Protein AF-R0C2X9-F1 (afdb_monomer_lite)

Radius of gyration: 17.13 Å; chains: 1; bounding box: 40×41×36 Å

Organism: NCBI:txid997894

Foldseek 3Di:
DDPVVVDDPVNVVVVCVVCVCPQVVLLVCLLVVLQVVCVVVVHDGDDPVLVVVLVVLLVVLLVVLVDDDDDPVSVVVLVVSLVVSCVVSVVRPSSVCSSPVRRVVNSVVSVVVVD

Structure (mmCIF, N/CA/C/O backbone):
data_AF-R0C2X9-F1
#
_entry.id   AF-R0C2X9-F1
#
loop_
_atom_site.group_PDB
_atom_site.id
_atom_site.type_symbol
_atom_site.label_atom_id
_atom_site.label_alt_id
_atom_site.label_comp_id
_atom_site.label_asym_id
_atom_site.label_entity_id
_atom_site.label_seq_id
_atom_site.pdbx_PDB_ins_code
_atom_site.Cartn_x
_atom_site.Cartn_y
_atom_site.Cartn_z
_atom_site.occupancy
_atom_site.B_iso_or_equiv
_atom_site.auth_seq_id
_atom_site.auth_comp_id
_atom_site.auth_asym_id
_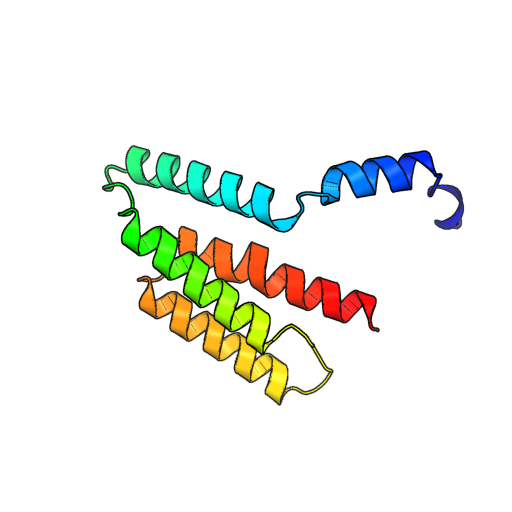atom_site.auth_atom_id
_atom_site.pdbx_PDB_model_num
ATOM 1 N N . MET A 1 1 ? 12.262 30.388 -18.952 1.00 42.41 1 MET A N 1
ATOM 2 C CA . MET A 1 1 ? 13.296 30.378 -17.887 1.00 42.41 1 MET A CA 1
ATOM 3 C C . MET A 1 1 ? 13.625 28.920 -17.563 1.00 42.41 1 MET A C 1
ATOM 5 O O . MET A 1 1 ? 12.719 28.213 -17.152 1.00 42.41 1 MET A O 1
ATOM 9 N N . LYS A 1 2 ? 14.848 28.429 -17.832 1.00 38.91 2 LYS A N 1
ATOM 10 C CA . LYS A 1 2 ? 15.210 27.006 -17.634 1.00 38.91 2 LYS A CA 1
ATOM 11 C C . LYS A 1 2 ? 15.164 26.637 -16.137 1.00 38.91 2 LYS A C 1
ATOM 13 O O . LYS A 1 2 ? 15.786 27.329 -15.330 1.00 38.91 2 LYS A O 1
ATOM 18 N N . ASN A 1 3 ? 14.457 25.555 -15.788 1.00 40.22 3 ASN A N 1
ATOM 19 C CA . ASN A 1 3 ? 14.224 25.076 -14.411 1.00 40.22 3 ASN A CA 1
ATOM 20 C C . ASN A 1 3 ? 15.508 24.874 -13.576 1.00 40.22 3 ASN A C 1
ATOM 22 O O . ASN A 1 3 ? 15.460 24.969 -12.353 1.00 40.22 3 ASN A O 1
ATOM 26 N N . CYS A 1 4 ? 16.669 24.706 -14.217 1.00 39.81 4 CYS A N 1
ATOM 27 C CA . CYS A 1 4 ? 17.971 24.539 -13.561 1.00 39.81 4 CYS A CA 1
ATOM 28 C C . CYS A 1 4 ? 18.437 25.743 -12.719 1.00 39.81 4 CYS A C 1
ATOM 30 O O . CYS A 1 4 ? 19.376 25.601 -11.948 1.00 39.81 4 CYS A O 1
ATOM 32 N N . LYS A 1 5 ? 17.809 26.924 -12.835 1.00 45.62 5 LYS A N 1
ATOM 33 C CA . LYS A 1 5 ? 18.151 28.100 -12.007 1.00 45.62 5 LYS A CA 1
ATOM 34 C C . LYS A 1 5 ? 17.414 28.164 -10.657 1.00 45.62 5 LYS A C 1
ATOM 36 O O . LYS A 1 5 ? 17.667 29.087 -9.892 1.00 45.62 5 LYS A O 1
ATOM 41 N N . LYS A 1 6 ? 16.504 27.224 -10.360 1.00 49.38 6 LYS A N 1
ATOM 42 C CA . LYS A 1 6 ? 15.738 27.184 -9.093 1.00 49.38 6 LYS A CA 1
ATOM 43 C C . LYS A 1 6 ? 16.258 26.175 -8.065 1.00 49.38 6 LYS A C 1
ATOM 45 O O . LYS A 1 6 ? 15.819 26.212 -6.922 1.00 49.38 6 LYS A O 1
ATOM 50 N N . VAL A 1 7 ? 17.187 25.299 -8.443 1.00 43.31 7 VAL A N 1
ATOM 51 C CA . VAL A 1 7 ? 17.716 24.268 -7.542 1.00 43.31 7 VAL A CA 1
ATOM 52 C C . VAL A 1 7 ? 18.985 24.798 -6.883 1.00 43.31 7 VAL A C 1
ATOM 54 O O . VAL A 1 7 ? 20.080 24.711 -7.430 1.00 43.31 7 VAL A O 1
ATOM 57 N N . THR A 1 8 ? 18.821 25.421 -5.720 1.00 63.16 8 THR A N 1
ATOM 58 C CA . THR A 1 8 ? 19.940 25.829 -4.865 1.00 63.16 8 THR A CA 1
ATOM 59 C C . THR A 1 8 ? 20.282 24.705 -3.889 1.00 63.16 8 THR A C 1
ATOM 61 O O . THR A 1 8 ? 19.439 23.862 -3.586 1.00 63.16 8 THR A O 1
ATOM 64 N N . LYS A 1 9 ? 21.508 24.702 -3.350 1.00 56.53 9 LYS A N 1
ATOM 65 C CA . LYS A 1 9 ? 21.946 23.718 -2.343 1.00 56.53 9 LYS A CA 1
ATOM 66 C C . LYS A 1 9 ? 20.985 23.643 -1.144 1.00 56.53 9 LYS A C 1
ATOM 68 O O . LYS A 1 9 ? 20.618 22.556 -0.724 1.00 56.53 9 LYS A O 1
ATOM 73 N N . LYS A 1 10 ? 20.465 24.795 -0.709 1.00 64.69 10 LYS A N 1
ATOM 74 C CA . LYS A 1 10 ? 19.430 24.904 0.328 1.00 64.69 10 LYS A CA 1
ATOM 75 C C . LYS A 1 10 ? 18.116 24.209 -0.057 1.00 64.69 10 LYS A C 1
ATOM 77 O O . LYS A 1 10 ? 17.497 23.574 0.781 1.00 64.69 10 LYS A O 1
ATOM 82 N N . HIS A 1 11 ? 17.707 24.285 -1.323 1.00 52.03 11 HIS A N 1
ATOM 83 C CA . HIS A 1 11 ? 16.507 23.601 -1.816 1.00 52.03 11 HIS A CA 1
ATOM 84 C C . HIS A 1 11 ? 16.680 22.074 -1.817 1.00 52.03 11 HIS A C 1
ATOM 86 O O . HIS A 1 11 ? 15.739 21.346 -1.523 1.00 52.03 11 HIS A O 1
ATOM 92 N N . ILE A 1 12 ? 17.893 21.592 -2.113 1.00 52.12 12 ILE A N 1
ATOM 93 C CA . ILE A 1 12 ? 18.247 20.168 -2.030 1.00 52.12 12 ILE A CA 1
ATOM 94 C C . ILE A 1 12 ? 18.278 19.710 -0.566 1.00 52.12 12 ILE A C 1
ATOM 96 O O . ILE A 1 12 ? 17.735 18.660 -0.255 1.00 52.12 12 ILE A O 1
ATOM 100 N N . GLU A 1 13 ? 18.835 20.503 0.349 1.00 55.03 13 GLU A N 1
ATOM 101 C CA . GLU A 1 13 ? 18.857 20.198 1.789 1.00 55.03 13 GLU A CA 1
ATOM 102 C C . GLU A 1 13 ? 17.448 20.223 2.418 1.00 55.03 13 GLU A C 1
ATOM 104 O O . GLU A 1 13 ? 17.112 19.355 3.219 1.00 55.03 13 GLU A O 1
ATOM 109 N N . GLU A 1 14 ? 16.577 21.152 2.007 1.00 55.38 14 GLU A N 1
ATOM 110 C CA . GLU A 1 14 ? 15.161 21.190 2.408 1.00 55.38 14 GLU A CA 1
ATOM 111 C C . GLU A 1 14 ? 14.366 20.000 1.850 1.00 55.38 14 GLU A C 1
ATOM 113 O O . GLU A 1 14 ? 13.487 19.467 2.530 1.00 55.38 14 GLU A O 1
ATOM 118 N N . MET A 1 15 ? 14.677 19.564 0.627 1.00 48.50 15 MET A N 1
ATOM 119 C CA . MET A 1 15 ? 14.117 18.353 0.025 1.00 48.50 15 MET A CA 1
ATOM 120 C C . MET A 1 15 ? 14.584 17.103 0.769 1.00 48.50 15 MET A C 1
ATOM 122 O O . MET A 1 15 ? 13.755 16.281 1.144 1.00 48.50 15 MET A O 1
ATOM 126 N N . LEU A 1 16 ? 15.882 16.984 1.048 1.00 48.44 16 LEU A N 1
ATOM 127 C CA . LEU A 1 16 ? 16.432 15.885 1.836 1.00 48.44 16 LEU A CA 1
ATOM 128 C C . LEU A 1 16 ? 15.784 15.848 3.219 1.00 48.44 16 LEU A C 1
ATOM 130 O O . LEU A 1 16 ? 15.274 14.811 3.589 1.00 48.44 16 LEU A O 1
ATOM 134 N N . CYS A 1 17 ? 15.632 16.975 3.915 1.00 51.78 17 CYS A N 1
ATOM 135 C CA . CYS A 1 17 ? 14.963 17.032 5.221 1.00 51.78 17 CYS A CA 1
ATOM 136 C C . CYS A 1 17 ? 13.450 16.705 5.158 1.00 51.78 17 CYS A C 1
ATOM 138 O O . CYS A 1 17 ? 12.898 16.082 6.065 1.00 51.78 17 CYS A O 1
ATOM 140 N N . LYS A 1 18 ? 12.755 17.067 4.067 1.00 48.38 18 LYS A N 1
ATOM 141 C CA . LYS A 1 18 ? 11.354 16.657 3.826 1.00 48.38 18 LYS A CA 1
ATOM 142 C C . LYS A 1 18 ? 11.205 15.167 3.509 1.00 48.38 18 LYS A C 1
ATOM 144 O O . LYS A 1 18 ? 10.151 14.598 3.802 1.00 48.38 18 LYS A O 1
ATOM 149 N N . HIS A 1 19 ? 12.217 14.559 2.898 1.00 48.38 19 HIS A N 1
ATOM 150 C CA . HIS A 1 19 ? 12.183 13.189 2.388 1.00 48.38 19 HIS A CA 1
ATOM 151 C C . HIS A 1 19 ? 13.045 12.198 3.192 1.00 48.38 19 HIS A C 1
ATOM 153 O O . HIS A 1 19 ? 12.922 10.997 2.962 1.00 48.38 19 HIS A O 1
ATOM 159 N N . ASP A 1 20 ? 13.789 12.659 4.204 1.00 49.75 20 ASP A N 1
ATOM 160 C CA . ASP A 1 20 ? 14.655 11.858 5.093 1.00 49.75 20 ASP A CA 1
ATOM 161 C C . ASP A 1 20 ? 13.858 10.810 5.891 1.00 49.75 20 ASP A C 1
ATOM 163 O O . ASP A 1 20 ? 14.396 9.843 6.417 1.00 49.75 20 ASP A O 1
ATOM 167 N N . ILE A 1 21 ? 12.530 10.980 5.958 1.00 50.03 21 ILE A N 1
ATOM 168 C CA . ILE A 1 21 ? 11.586 10.062 6.612 1.00 50.03 21 ILE A CA 1
ATOM 169 C C . ILE A 1 21 ? 10.397 9.774 5.672 1.00 50.03 21 ILE A C 1
ATOM 171 O O . ILE A 1 21 ? 9.233 9.724 6.079 1.00 50.03 21 ILE A O 1
ATOM 175 N N . GLY A 1 22 ? 10.676 9.654 4.369 1.00 59.00 22 GLY A N 1
ATOM 176 C CA . GLY A 1 22 ? 9.685 9.730 3.293 1.00 59.00 22 GLY A CA 1
ATOM 177 C C . GLY A 1 22 ? 8.563 8.695 3.362 1.00 59.00 22 GLY A C 1
ATOM 178 O O . GLY A 1 22 ? 7.413 9.046 3.130 1.00 59.00 22 GLY A O 1
ATOM 179 N N . VAL A 1 23 ? 8.837 7.441 3.712 1.00 57.97 23 VAL A N 1
ATOM 180 C CA . VAL A 1 23 ? 7.799 6.395 3.780 1.00 57.97 23 VAL A CA 1
ATOM 181 C C . VAL A 1 23 ? 7.237 6.258 5.191 1.00 57.97 23 VAL A C 1
ATOM 183 O O . VAL A 1 23 ? 6.028 6.357 5.373 1.00 57.97 23 VAL A O 1
ATOM 186 N N . MET A 1 24 ? 8.097 6.120 6.204 1.00 55.38 24 MET A N 1
ATOM 187 C CA . MET A 1 24 ? 7.681 5.796 7.577 1.00 55.38 24 MET A CA 1
ATOM 188 C C . MET A 1 24 ? 6.834 6.891 8.231 1.00 55.38 24 MET A C 1
ATOM 190 O O . MET A 1 24 ? 5.890 6.581 8.954 1.00 55.38 24 MET A O 1
ATOM 194 N N . ARG A 1 25 ? 7.095 8.173 7.933 1.00 63.56 25 ARG A N 1
ATOM 195 C CA . ARG A 1 25 ? 6.264 9.279 8.430 1.00 63.56 25 ARG A CA 1
ATOM 196 C C . ARG A 1 25 ? 4.893 9.300 7.762 1.00 63.56 25 ARG A C 1
ATOM 198 O O . ARG A 1 25 ? 3.896 9.491 8.451 1.00 63.56 25 ARG A O 1
ATOM 205 N N . ARG A 1 26 ? 4.826 9.079 6.440 1.00 67.31 26 ARG A N 1
ATOM 206 C CA . ARG A 1 26 ? 3.548 8.935 5.718 1.00 67.31 26 ARG A CA 1
ATOM 207 C C . ARG A 1 26 ? 2.759 7.763 6.291 1.00 67.31 26 ARG A C 1
ATOM 209 O O . ARG A 1 26 ? 1.599 7.933 6.638 1.00 67.31 26 ARG A O 1
ATOM 216 N N . LEU A 1 27 ? 3.418 6.628 6.489 1.00 66.12 27 LEU A N 1
ATOM 217 C CA . LEU A 1 27 ? 2.851 5.420 7.077 1.00 66.12 27 LEU A CA 1
ATOM 218 C C . LEU A 1 27 ? 2.283 5.651 8.483 1.00 66.12 27 LEU A C 1
ATOM 220 O O . LEU A 1 27 ? 1.132 5.311 8.741 1.00 66.12 27 LEU A O 1
ATOM 224 N N . PHE A 1 28 ? 3.057 6.291 9.362 1.00 65.75 28 PHE A N 1
ATOM 225 C CA . PHE A 1 28 ? 2.629 6.634 10.717 1.00 65.75 28 PHE A CA 1
ATOM 226 C C . PHE A 1 28 ? 1.438 7.600 10.710 1.00 65.75 28 PHE A C 1
ATOM 228 O O . PHE A 1 28 ? 0.431 7.350 11.370 1.00 65.75 28 PHE A O 1
ATOM 235 N N . CYS A 1 29 ? 1.501 8.674 9.916 1.00 69.25 29 CYS A N 1
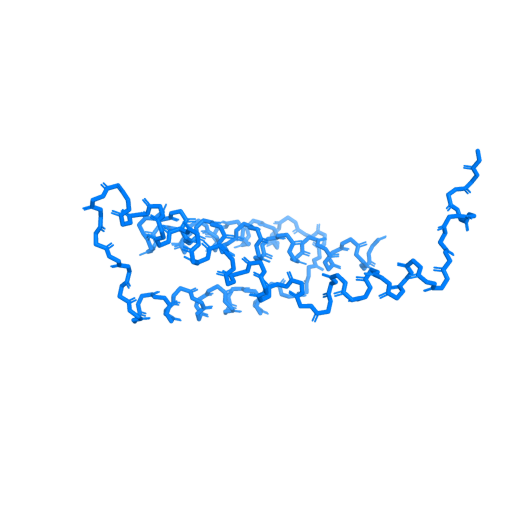ATOM 236 C CA . CYS A 1 29 ? 0.393 9.619 9.783 1.00 69.25 29 CYS A CA 1
ATOM 237 C C . CYS A 1 29 ? -0.873 8.952 9.224 1.00 69.25 29 CYS A C 1
ATOM 239 O O . CYS A 1 29 ? -1.967 9.254 9.694 1.00 69.25 29 CYS A O 1
ATOM 241 N N . LEU A 1 30 ? -0.739 8.044 8.253 1.00 70.81 30 LEU A N 1
ATOM 242 C CA . LEU A 1 30 ? -1.862 7.311 7.668 1.00 70.81 30 LEU A CA 1
ATOM 243 C C . LEU A 1 30 ? -2.493 6.353 8.684 1.00 70.81 30 LEU A C 1
ATOM 245 O O . LEU A 1 30 ? -3.709 6.398 8.857 1.00 70.81 30 LEU A O 1
ATOM 249 N N . ALA A 1 31 ? -1.681 5.562 9.392 1.00 71.00 31 ALA A N 1
ATOM 250 C CA . ALA A 1 31 ? -2.150 4.622 10.408 1.00 71.00 31 ALA A CA 1
ATOM 251 C C . ALA A 1 31 ? -2.905 5.340 11.539 1.00 71.00 31 ALA A C 1
ATOM 253 O O . ALA A 1 31 ? -4.048 4.994 11.836 1.00 71.00 31 ALA A O 1
ATOM 254 N N . VAL A 1 32 ? -2.313 6.402 12.099 1.00 72.19 32 VAL A N 1
ATOM 255 C CA . VAL A 1 32 ? -2.930 7.205 13.168 1.00 72.19 32 VAL A CA 1
ATOM 256 C C . VAL A 1 32 ? -4.213 7.882 12.683 1.00 72.19 32 VAL A C 1
ATOM 258 O O . VAL A 1 32 ? -5.233 7.859 13.368 1.00 72.19 32 VAL A O 1
ATOM 261 N N . TRP A 1 33 ? -4.205 8.473 11.486 1.00 77.12 33 TRP A N 1
ATOM 262 C CA . TRP A 1 33 ? -5.382 9.165 10.961 1.00 77.12 33 TRP A CA 1
ATOM 263 C C . TRP A 1 33 ? -6.551 8.218 10.668 1.00 77.12 33 TRP A C 1
ATOM 265 O O . TRP A 1 33 ? -7.713 8.589 10.847 1.00 77.12 33 TRP A O 1
ATOM 275 N N . GLN A 1 34 ? -6.267 6.991 10.237 1.00 75.06 34 GLN A N 1
ATOM 276 C CA . GLN A 1 34 ? -7.291 5.987 9.963 1.00 75.06 34 GLN A CA 1
ATOM 277 C C . GLN A 1 34 ? -7.861 5.358 11.225 1.00 75.06 34 GLN A C 1
ATOM 279 O O . GLN A 1 34 ? -9.071 5.160 11.267 1.00 75.06 34 GLN A O 1
ATOM 284 N N . GLU A 1 35 ? -7.041 5.123 12.251 1.00 75.25 35 GLU A N 1
ATOM 285 C CA . GLU A 1 35 ? -7.520 4.765 13.595 1.00 75.25 35 GLU A CA 1
ATOM 286 C C . GLU A 1 35 ? -8.491 5.820 14.111 1.00 75.25 35 GLU A C 1
ATOM 288 O O . GLU A 1 35 ? -9.633 5.508 14.442 1.00 75.25 35 GLU A O 1
ATOM 293 N N . ILE A 1 36 ? -8.091 7.097 14.061 1.00 78.25 36 ILE A N 1
ATOM 294 C CA . ILE A 1 36 ? -8.947 8.213 14.479 1.00 78.25 36 ILE A CA 1
ATOM 295 C C . ILE A 1 36 ? -10.271 8.206 13.706 1.00 78.25 36 ILE A C 1
ATOM 297 O O . ILE A 1 36 ? -11.333 8.395 14.298 1.00 78.25 36 ILE A O 1
ATOM 301 N N . LYS A 1 37 ? -10.239 7.991 12.386 1.00 79.56 37 LYS A N 1
ATOM 302 C CA . LYS A 1 37 ? -11.457 7.925 11.566 1.00 79.56 37 LYS A CA 1
ATOM 303 C C . LYS A 1 37 ? -12.338 6.723 11.897 1.00 79.56 37 LYS A C 1
ATOM 305 O O . LYS A 1 37 ? -13.550 6.894 11.989 1.00 79.56 37 LYS A O 1
ATOM 310 N N . ARG A 1 38 ? -11.752 5.536 12.063 1.00 78.00 38 ARG A N 1
ATOM 311 C CA . ARG A 1 38 ? -12.475 4.290 12.350 1.00 78.00 38 ARG A CA 1
ATOM 312 C C . ARG A 1 38 ? -13.168 4.364 13.705 1.00 78.00 38 ARG A C 1
ATOM 314 O O . ARG A 1 38 ? -14.366 4.109 13.779 1.00 78.00 38 ARG A O 1
ATOM 321 N N . VAL A 1 39 ? -12.447 4.823 14.727 1.00 82.31 39 VAL A N 1
ATOM 322 C CA . VAL A 1 39 ? -12.982 5.032 16.079 1.00 82.31 39 VAL A CA 1
ATOM 323 C C . VAL A 1 39 ? -14.098 6.080 16.071 1.00 82.31 39 VAL A C 1
ATOM 325 O O . VAL A 1 39 ? -15.164 5.850 16.636 1.00 82.31 39 VAL A O 1
ATOM 328 N N . ARG A 1 40 ? -13.922 7.208 15.364 1.00 81.06 40 ARG A N 1
ATOM 329 C CA . ARG A 1 40 ? -14.980 8.231 15.214 1.00 81.06 40 ARG A CA 1
ATOM 330 C C . ARG A 1 40 ? -16.239 7.717 14.514 1.00 81.06 40 ARG A C 1
ATOM 332 O O . ARG A 1 40 ? -17.308 8.273 14.736 1.00 81.06 40 ARG A O 1
ATOM 339 N N . ALA A 1 41 ? -16.120 6.690 13.677 1.00 83.94 41 ALA A N 1
ATOM 340 C CA . ALA A 1 41 ? -17.244 6.048 13.002 1.00 83.94 41 ALA A CA 1
ATOM 341 C C . ALA A 1 41 ? -17.907 4.934 13.842 1.00 83.94 41 ALA A C 1
ATOM 343 O O . ALA A 1 41 ? -18.770 4.229 13.328 1.00 83.94 41 ALA A O 1
ATOM 344 N N . GLY A 1 42 ? -17.509 4.754 15.110 1.00 84.06 42 GLY A N 1
ATOM 345 C CA . GLY A 1 42 ? -18.028 3.703 15.992 1.00 84.06 42 GLY A CA 1
ATOM 346 C C . GLY A 1 42 ? -17.429 2.316 15.737 1.00 84.06 42 GLY A C 1
ATOM 347 O O . GLY A 1 42 ? -17.930 1.330 16.267 1.00 84.06 42 GLY A O 1
ATOM 348 N N . GLY A 1 43 ? -16.375 2.225 14.920 1.00 78.38 43 GLY A N 1
ATOM 349 C CA . GLY A 1 43 ? -15.640 0.985 14.699 1.00 78.38 43 GLY A CA 1
ATOM 350 C C . GLY A 1 43 ? -14.620 0.722 15.804 1.00 78.38 43 GLY A C 1
ATOM 351 O O . GLY A 1 43 ? -14.025 1.650 16.350 1.00 78.38 43 GLY A O 1
ATOM 352 N N . GLU A 1 44 ? -14.378 -0.553 16.098 1.00 77.56 44 GLU A N 1
ATOM 353 C CA . GLU A 1 44 ? -13.298 -0.959 17.000 1.00 77.56 44 GLU A CA 1
ATOM 354 C C . GLU A 1 44 ? -11.924 -0.625 16.395 1.00 77.56 44 GLU A C 1
ATOM 356 O O . GLU A 1 44 ? -11.785 -0.648 15.169 1.00 77.56 44 GLU A O 1
ATOM 361 N N . PRO A 1 45 ? -10.899 -0.311 17.203 1.00 72.44 45 PRO A N 1
ATOM 362 C CA . PRO A 1 45 ? -9.533 -0.142 16.711 1.00 72.44 45 PRO A CA 1
ATOM 363 C C . PRO A 1 45 ? -9.004 -1.438 16.080 1.00 72.44 45 PRO A C 1
ATOM 365 O O . PRO A 1 45 ? -9.493 -2.539 16.346 1.00 72.44 45 PRO A O 1
ATOM 368 N N . LEU A 1 46 ? -8.037 -1.328 15.168 1.00 71.50 46 LEU A N 1
ATOM 369 C CA . LEU A 1 46 ? -7.354 -2.516 14.647 1.00 71.50 46 LEU A CA 1
ATOM 370 C C . LEU A 1 46 ? -6.509 -3.140 15.764 1.00 71.50 46 LEU A C 1
ATOM 372 O O . LEU A 1 46 ? -5.851 -2.440 16.531 1.00 71.50 46 LEU A O 1
ATOM 376 N N . LEU A 1 47 ? -6.503 -4.471 15.841 1.00 77.94 47 LEU A N 1
ATOM 377 C CA . LEU A 1 47 ? -5.654 -5.168 16.800 1.00 77.94 47 LEU A CA 1
ATOM 378 C C . LEU A 1 47 ? -4.187 -5.022 16.380 1.00 77.94 47 LEU A C 1
ATOM 380 O O . LEU A 1 47 ? -3.858 -5.073 15.194 1.00 77.94 47 LEU A O 1
ATOM 384 N N . GLU A 1 48 ? -3.290 -4.909 17.356 1.00 72.94 48 GLU A N 1
ATOM 385 C CA . GLU A 1 48 ? -1.845 -4.763 17.126 1.00 72.94 48 GLU A CA 1
ATOM 386 C C . GLU A 1 48 ? -1.283 -5.846 16.187 1.00 72.94 48 GLU A C 1
ATOM 388 O O . GLU A 1 48 ? -0.508 -5.561 15.272 1.00 72.94 48 GLU A O 1
ATOM 393 N N . LYS A 1 49 ? -1.752 -7.089 16.349 1.00 77.81 49 LYS A N 1
ATOM 394 C CA . LYS A 1 49 ? -1.375 -8.223 15.495 1.00 77.81 49 LYS A CA 1
ATOM 395 C C . LYS A 1 49 ? -1.708 -7.999 14.015 1.00 77.81 49 LYS A C 1
ATOM 397 O O . LYS A 1 49 ? -0.946 -8.416 13.147 1.00 77.81 49 LYS A O 1
ATOM 402 N N . ASP A 1 50 ? -2.823 -7.333 13.722 1.00 78.06 50 ASP A N 1
ATOM 403 C CA . ASP A 1 50 ? -3.292 -7.110 12.355 1.00 78.06 50 ASP A CA 1
ATOM 404 C C . ASP A 1 50 ? -2.512 -5.962 11.707 1.00 78.06 50 ASP A C 1
ATOM 406 O O . ASP A 1 50 ? -2.152 -6.053 10.531 1.00 78.06 50 ASP A O 1
ATOM 410 N N . TYR A 1 51 ? -2.130 -4.949 12.498 1.00 77.06 51 TYR A N 1
ATOM 411 C CA . TYR A 1 51 ? -1.138 -3.953 12.094 1.00 77.06 51 TYR A CA 1
ATOM 412 C C . TYR A 1 51 ? 0.179 -4.618 11.706 1.00 77.06 51 TYR A C 1
ATOM 414 O O . TYR A 1 51 ? 0.615 -4.511 10.559 1.00 77.06 51 TYR A O 1
ATOM 422 N N . GLN A 1 52 ? 0.799 -5.351 12.631 1.00 79.62 52 GLN A N 1
ATOM 423 C CA . GLN A 1 52 ? 2.093 -5.990 12.400 1.00 79.62 52 GLN A CA 1
ATOM 424 C C . GLN A 1 52 ? 2.077 -6.889 11.155 1.00 79.62 52 GLN A C 1
ATOM 426 O O . GLN A 1 52 ? 3.011 -6.870 10.345 1.00 79.62 52 GLN A O 1
ATOM 431 N 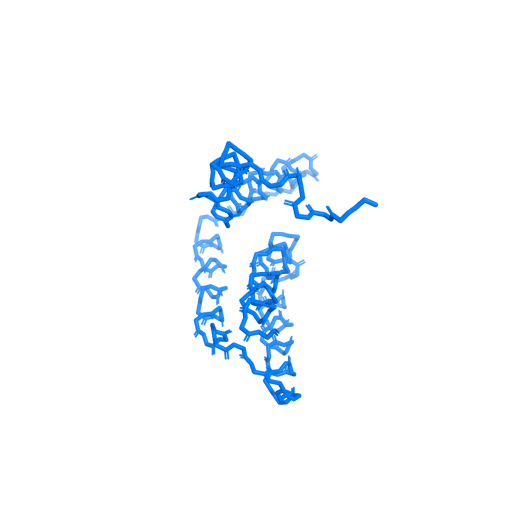N . ARG A 1 53 ? 0.995 -7.651 10.979 1.00 87.44 53 ARG A N 1
ATOM 432 C CA . ARG A 1 53 ? 0.786 -8.523 9.827 1.00 87.44 53 ARG A CA 1
ATOM 433 C C . ARG A 1 53 ? 0.703 -7.720 8.522 1.00 87.44 53 ARG A C 1
ATOM 435 O O . ARG A 1 53 ? 1.436 -8.037 7.585 1.00 87.44 53 ARG A O 1
ATOM 442 N N . ALA A 1 54 ? -0.100 -6.656 8.469 1.00 85.69 54 ALA A N 1
ATOM 443 C CA . ALA A 1 54 ? -0.246 -5.799 7.286 1.00 85.69 54 ALA A CA 1
ATOM 444 C C . ALA A 1 54 ? 1.080 -5.155 6.852 1.00 85.69 54 ALA A C 1
ATOM 446 O O . ALA A 1 54 ? 1.436 -5.183 5.669 1.00 85.69 54 ALA A O 1
ATOM 447 N N . PHE A 1 55 ? 1.850 -4.639 7.813 1.00 82.81 55 PHE A N 1
ATOM 448 C CA . PHE A 1 55 ? 3.186 -4.097 7.558 1.00 82.81 55 PHE A CA 1
ATOM 449 C C . PHE A 1 55 ? 4.138 -5.165 7.022 1.00 82.81 55 PHE A C 1
ATOM 451 O O . PHE A 1 55 ? 4.844 -4.935 6.041 1.00 82.81 55 PHE A O 1
ATOM 458 N N . THR A 1 56 ? 4.136 -6.348 7.638 1.00 85.94 56 THR A N 1
ATOM 459 C CA . THR A 1 56 ? 5.031 -7.444 7.256 1.00 85.94 56 THR A CA 1
ATOM 460 C C . THR A 1 56 ? 4.759 -7.916 5.830 1.00 85.94 56 THR A C 1
ATOM 462 O O . THR A 1 56 ? 5.701 -8.105 5.061 1.00 85.94 56 THR A O 1
ATOM 465 N N . TYR A 1 57 ? 3.493 -8.098 5.451 1.00 90.75 57 TYR A N 1
ATOM 466 C CA . TYR A 1 57 ? 3.147 -8.544 4.102 1.00 90.75 57 TYR A CA 1
ATOM 467 C C . TYR A 1 57 ? 3.398 -7.476 3.043 1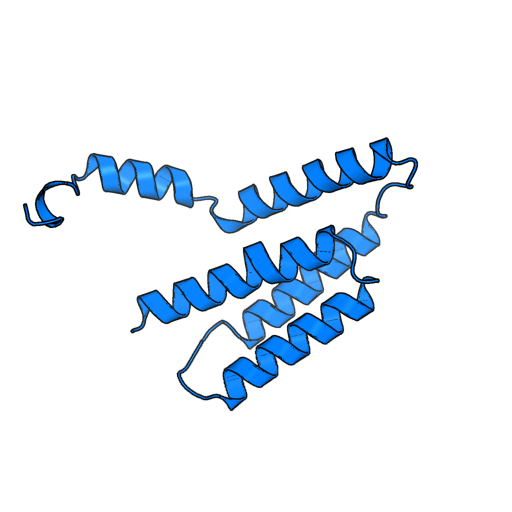.00 90.75 57 TYR A C 1
ATOM 469 O O . TYR A 1 57 ? 3.976 -7.792 2.004 1.00 90.75 57 TYR A O 1
ATOM 477 N N . THR A 1 58 ? 3.075 -6.214 3.331 1.00 87.56 58 THR A N 1
ATOM 478 C CA . THR A 1 58 ? 3.414 -5.104 2.430 1.00 87.56 58 THR A CA 1
ATOM 479 C C . THR A 1 58 ? 4.926 -5.024 2.222 1.00 87.56 58 THR A C 1
ATOM 481 O O . THR A 1 58 ? 5.387 -4.929 1.091 1.00 87.56 58 THR A O 1
ATOM 484 N N . TRP A 1 59 ? 5.727 -5.140 3.285 1.00 84.69 59 TRP A N 1
ATOM 485 C CA . TRP A 1 59 ? 7.188 -5.150 3.172 1.00 84.69 59 TRP A CA 1
ATOM 486 C C . TRP A 1 59 ? 7.713 -6.325 2.339 1.00 84.69 59 TRP A C 1
ATOM 488 O O . TRP A 1 59 ? 8.623 -6.155 1.527 1.00 84.69 59 TRP A O 1
ATOM 498 N N . LYS A 1 60 ? 7.147 -7.526 2.513 1.00 89.31 60 LYS A N 1
ATOM 499 C CA . LYS A 1 60 ? 7.504 -8.694 1.694 1.00 89.31 60 LYS A CA 1
ATOM 500 C C . LYS A 1 60 ? 7.218 -8.442 0.215 1.00 89.31 60 LYS A C 1
ATOM 502 O O . LYS A 1 60 ? 8.092 -8.721 -0.601 1.00 89.31 60 LYS A O 1
ATOM 507 N N . LEU A 1 61 ? 6.050 -7.880 -0.101 1.00 91.44 61 LEU A N 1
ATOM 508 C CA . LEU A 1 61 ? 5.687 -7.529 -1.469 1.00 91.44 61 LEU A CA 1
ATOM 509 C C . LEU A 1 61 ? 6.636 -6.461 -2.029 1.00 91.44 61 LEU A C 1
ATOM 511 O O . LEU A 1 61 ? 7.186 -6.645 -3.106 1.00 91.44 61 LEU A O 1
ATOM 515 N N . PHE A 1 62 ? 6.930 -5.405 -1.267 1.00 88.38 62 PHE A N 1
ATOM 516 C CA . PHE A 1 62 ? 7.891 -4.380 -1.682 1.00 88.38 62 PHE A CA 1
ATOM 517 C C . PHE A 1 62 ? 9.255 -4.985 -2.025 1.00 88.38 62 PHE A C 1
ATOM 519 O O . PHE A 1 62 ? 9.794 -4.700 -3.084 1.00 88.38 62 PHE A O 1
ATOM 526 N N . LYS A 1 63 ? 9.802 -5.862 -1.171 1.00 87.69 63 LYS A N 1
ATOM 527 C CA . LYS A 1 63 ? 11.092 -6.521 -1.438 1.00 87.69 63 LYS A CA 1
ATOM 528 C C . LYS A 1 63 ? 11.076 -7.398 -2.686 1.00 87.69 63 LYS A C 1
ATOM 530 O O . LYS A 1 63 ? 12.091 -7.499 -3.360 1.00 87.69 63 LYS A O 1
ATOM 535 N N . GLN A 1 64 ? 9.960 -8.065 -2.969 1.00 93.19 64 GLN A N 1
ATOM 536 C CA . GLN A 1 64 ? 9.828 -8.887 -4.173 1.00 93.19 64 GLN A CA 1
ATOM 537 C C . GLN A 1 64 ? 9.877 -8.035 -5.448 1.00 93.19 64 GLN A C 1
ATOM 539 O O . GLN A 1 64 ? 10.380 -8.489 -6.471 1.00 93.19 64 GLN A O 1
ATOM 544 N N . TYR A 1 65 ? 9.384 -6.802 -5.361 1.00 90.12 65 TYR A N 1
ATOM 545 C CA . TYR A 1 65 ? 9.268 -5.860 -6.466 1.00 90.12 65 TYR A CA 1
ATOM 546 C C . TYR A 1 65 ? 10.194 -4.641 -6.281 1.00 90.12 65 TYR A C 1
ATOM 548 O O . TYR A 1 65 ? 9.938 -3.579 -6.821 1.00 90.12 65 TYR A O 1
ATOM 556 N N . SER A 1 66 ? 11.290 -4.727 -5.519 1.00 87.19 66 SER A N 1
ATOM 557 C CA . SER A 1 66 ? 12.137 -3.545 -5.254 1.00 87.19 66 SER A CA 1
ATOM 558 C C . SER A 1 66 ? 12.991 -3.125 -6.455 1.00 87.19 66 SER A C 1
ATOM 560 O O . SER A 1 66 ? 13.616 -2.064 -6.448 1.00 87.19 66 SER A O 1
ATOM 562 N N . GLU A 1 67 ? 13.038 -3.962 -7.490 1.00 89.94 67 GLU A N 1
ATOM 563 C CA . GLU A 1 67 ? 13.789 -3.739 -8.720 1.00 89.94 67 GLU A CA 1
ATOM 564 C C . GLU A 1 67 ? 12.841 -3.700 -9.925 1.00 89.94 67 GLU A C 1
ATOM 566 O O . GLU A 1 67 ? 12.709 -4.692 -10.644 1.00 89.94 67 GLU A O 1
ATOM 571 N N . PRO A 1 68 ? 12.169 -2.559 -10.154 1.00 89.31 68 PRO A N 1
ATOM 572 C CA . PRO A 1 68 ? 11.252 -2.422 -11.273 1.00 89.31 68 PRO A CA 1
ATOM 573 C C . PRO A 1 68 ? 11.965 -2.468 -12.622 1.00 89.31 68 PRO A C 1
ATOM 575 O O . PRO A 1 68 ? 13.110 -2.025 -12.750 1.00 89.31 68 PRO A O 1
ATOM 578 N N . ASN A 1 69 ? 11.260 -3.005 -13.620 1.00 87.56 69 ASN A N 1
ATOM 579 C CA . ASN A 1 69 ? 11.688 -3.105 -15.014 1.00 87.56 69 ASN A CA 1
ATOM 580 C C . ASN A 1 69 ? 10.518 -2.809 -15.973 1.00 87.56 69 ASN A C 1
ATOM 582 O O . ASN A 1 69 ? 9.379 -2.631 -15.542 1.00 87.56 69 ASN A O 1
ATOM 586 N N . ASP A 1 70 ? 10.806 -2.767 -17.273 1.00 88.88 70 ASP A N 1
ATOM 587 C CA . ASP A 1 70 ? 9.846 -2.362 -18.314 1.00 88.88 70 ASP A CA 1
ATOM 588 C C . ASP A 1 70 ? 8.893 -3.485 -18.763 1.00 88.88 70 ASP A C 1
ATOM 590 O O . ASP A 1 70 ? 8.155 -3.313 -19.728 1.00 88.88 70 ASP A O 1
ATOM 594 N N . SER A 1 71 ? 8.920 -4.663 -18.130 1.00 90.56 71 SER A N 1
ATOM 595 C CA . SER A 1 71 ? 8.100 -5.792 -18.581 1.00 90.56 71 SER A CA 1
ATOM 596 C C . SER A 1 71 ? 6.677 -5.731 -18.028 1.00 90.56 71 SER A C 1
ATOM 598 O O . SER A 1 71 ? 6.478 -5.601 -16.820 1.00 90.56 71 SER A O 1
ATOM 600 N N . ASP A 1 72 ? 5.680 -5.946 -18.889 1.00 85.00 72 ASP A N 1
ATOM 601 C CA . ASP A 1 72 ? 4.271 -6.041 -18.473 1.00 85.00 72 ASP A CA 1
ATOM 602 C C . ASP A 1 72 ? 4.073 -7.119 -17.398 1.00 85.00 72 ASP A C 1
ATOM 604 O O . ASP A 1 72 ? 3.410 -6.895 -16.391 1.00 85.00 72 ASP A O 1
ATOM 608 N N . LYS A 1 73 ? 4.773 -8.255 -17.534 1.00 88.94 73 LYS A N 1
ATOM 609 C CA . LYS A 1 73 ? 4.758 -9.353 -16.556 1.00 88.94 73 LYS A CA 1
ATOM 610 C C . LYS A 1 73 ? 5.121 -8.896 -15.138 1.00 88.94 73 LYS A C 1
ATOM 612 O O . LYS A 1 73 ? 4.586 -9.433 -14.169 1.00 88.94 73 LYS A O 1
ATOM 617 N N . TYR A 1 74 ? 6.058 -7.957 -15.005 1.00 90.00 74 TYR A N 1
ATOM 618 C CA . TYR A 1 74 ? 6.438 -7.409 -13.707 1.00 90.00 74 TYR A CA 1
ATOM 619 C C . TYR A 1 74 ? 5.291 -6.589 -13.102 1.00 90.00 74 TYR A C 1
ATOM 621 O O . TYR A 1 74 ? 4.928 -6.800 -11.942 1.00 90.00 74 TYR A O 1
ATOM 629 N N . TRP A 1 75 ? 4.697 -5.690 -13.890 1.00 85.25 75 TRP A N 1
ATOM 630 C CA . TRP A 1 75 ? 3.631 -4.800 -13.430 1.00 85.25 75 TRP A CA 1
ATOM 631 C C . TRP A 1 75 ? 2.329 -5.550 -13.147 1.00 85.25 75 TRP A C 1
ATOM 633 O O . TRP A 1 75 ? 1.705 -5.303 -12.115 1.00 85.25 75 TRP A O 1
ATOM 643 N N . ASP A 1 76 ? 1.974 -6.528 -13.978 1.00 84.25 76 ASP A N 1
ATOM 644 C CA . ASP A 1 76 ? 0.823 -7.405 -13.753 1.00 84.25 76 ASP A CA 1
ATOM 645 C C . ASP A 1 76 ? 0.975 -8.193 -12.444 1.00 84.25 76 ASP A C 1
ATOM 647 O O . ASP A 1 76 ? 0.065 -8.212 -11.613 1.00 84.25 76 ASP A O 1
ATOM 651 N N . GLY A 1 77 ? 2.163 -8.758 -12.193 1.00 85.25 77 GLY A N 1
ATOM 652 C CA . GLY A 1 77 ? 2.448 -9.466 -10.944 1.00 85.25 77 GLY A CA 1
ATOM 653 C C . GLY A 1 77 ? 2.346 -8.572 -9.702 1.00 85.25 77 GLY A C 1
ATOM 654 O O . GLY A 1 77 ? 1.843 -9.006 -8.660 1.00 85.25 77 GLY A O 1
ATOM 655 N N . LEU A 1 78 ? 2.797 -7.317 -9.797 1.00 83.88 78 LEU A N 1
ATOM 656 C CA . LEU A 1 78 ? 2.677 -6.336 -8.716 1.00 83.88 78 LEU A CA 1
ATOM 657 C C . LEU A 1 78 ? 1.207 -5.992 -8.440 1.00 83.88 78 LEU A C 1
ATOM 659 O O . LEU A 1 78 ? 0.787 -5.960 -7.281 1.00 83.88 78 LEU A O 1
ATOM 663 N N . ILE A 1 79 ? 0.425 -5.761 -9.497 1.00 85.06 79 ILE A N 1
ATOM 664 C CA . ILE A 1 79 ? -1.008 -5.461 -9.411 1.00 85.06 79 ILE A CA 1
ATOM 665 C C . ILE A 1 79 ? -1.760 -6.612 -8.736 1.00 85.06 79 ILE A C 1
ATOM 667 O O . ILE A 1 79 ? -2.587 -6.365 -7.854 1.00 85.06 79 ILE A O 1
ATOM 671 N N . ASP A 1 80 ? -1.470 -7.855 -9.113 1.00 87.56 80 ASP A N 1
ATOM 672 C CA . ASP A 1 80 ? -2.115 -9.027 -8.524 1.00 87.56 80 ASP A CA 1
ATOM 673 C C . ASP A 1 80 ? -1.742 -9.192 -7.045 1.00 87.56 80 ASP A C 1
ATOM 675 O O . ASP A 1 80 ? -2.628 -9.353 -6.204 1.00 87.56 80 ASP A O 1
ATOM 679 N N . GLY A 1 81 ? -0.467 -8.999 -6.688 1.00 86.38 81 GLY A N 1
ATOM 680 C CA . GLY A 1 81 ? -0.030 -9.002 -5.288 1.00 86.38 81 GLY A CA 1
ATOM 681 C C . GLY A 1 81 ? -0.709 -7.923 -4.432 1.00 86.38 81 GLY A C 1
ATOM 682 O O . GLY A 1 81 ? -1.098 -8.184 -3.291 1.00 86.38 81 GLY A O 1
ATOM 683 N N . ILE A 1 82 ? -0.910 -6.720 -4.981 1.00 83.38 82 ILE A N 1
ATOM 684 C CA . ILE A 1 82 ? -1.662 -5.641 -4.320 1.00 83.38 82 ILE A CA 1
ATOM 685 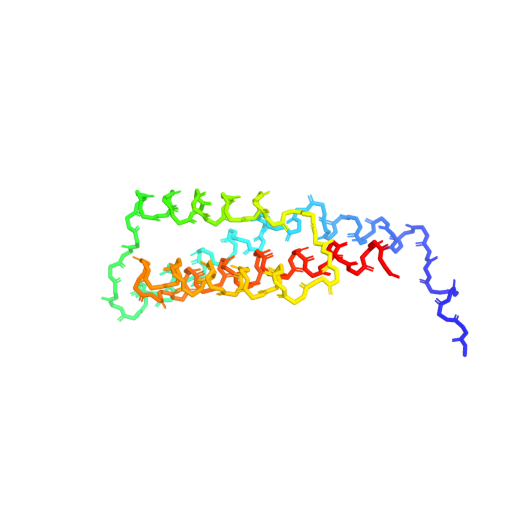C C . ILE A 1 82 ? -3.132 -6.041 -4.126 1.00 83.38 82 ILE A C 1
ATOM 687 O O . ILE A 1 82 ? -3.684 -5.841 -3.042 1.00 83.38 82 ILE A O 1
ATOM 691 N N . LYS A 1 83 ? -3.781 -6.610 -5.149 1.00 84.31 83 LYS A N 1
ATOM 692 C CA . LYS A 1 83 ? -5.188 -7.040 -5.063 1.00 84.31 83 LYS A CA 1
ATOM 693 C C . LYS A 1 83 ? -5.379 -8.137 -4.019 1.00 84.31 83 LYS A C 1
ATOM 695 O O . LYS A 1 83 ? -6.329 -8.064 -3.239 1.00 84.31 83 LYS A O 1
ATOM 700 N N . ASP A 1 84 ? -4.488 -9.121 -3.985 1.00 91.25 84 ASP A N 1
ATOM 701 C CA . ASP A 1 84 ? -4.580 -10.252 -3.063 1.00 91.25 84 ASP A CA 1
ATOM 702 C C . ASP A 1 84 ? -4.384 -9.812 -1.610 1.00 91.25 84 ASP A C 1
ATOM 704 O O . ASP A 1 84 ? -5.214 -10.134 -0.755 1.00 91.25 84 ASP A O 1
ATOM 708 N N . LEU A 1 85 ? -3.376 -8.974 -1.332 1.00 87.75 85 LEU A N 1
ATOM 709 C CA . LEU A 1 85 ? -3.196 -8.396 0.004 1.00 87.75 85 LEU A CA 1
ATOM 710 C C . LEU A 1 85 ? -4.351 -7.468 0.393 1.00 87.75 85 LEU A C 1
ATOM 712 O O . LEU A 1 85 ? -4.790 -7.476 1.541 1.00 87.75 85 LEU A O 1
ATOM 716 N N . GLY A 1 86 ? -4.886 -6.691 -0.550 1.00 85.12 86 GLY A N 1
ATOM 717 C CA . GLY A 1 86 ? -6.071 -5.871 -0.315 1.00 85.12 86 GLY A CA 1
ATOM 718 C C . GLY A 1 86 ? -7.247 -6.709 0.193 1.00 85.12 86 GLY A C 1
ATOM 719 O O . GLY A 1 86 ? -7.851 -6.360 1.209 1.00 85.12 86 GLY A O 1
ATOM 720 N N . LYS A 1 87 ? -7.525 -7.844 -0.458 1.00 87.44 87 LYS A N 1
ATOM 721 C CA . LYS A 1 87 ? -8.586 -8.781 -0.058 1.00 87.44 87 LYS A CA 1
ATOM 722 C C . LYS A 1 87 ? -8.305 -9.457 1.284 1.00 87.44 87 LYS A C 1
ATOM 724 O O . LYS A 1 87 ? -9.220 -9.563 2.098 1.00 87.44 87 LYS A O 1
ATOM 729 N N . GLU A 1 88 ? -7.062 -9.874 1.541 1.00 87.81 88 GLU A N 1
ATOM 730 C CA . GLU A 1 88 ? -6.663 -10.545 2.791 1.00 87.81 88 GLU A CA 1
ATOM 731 C C . GLU A 1 88 ? -6.992 -9.706 4.038 1.00 87.81 88 GLU A C 1
ATOM 733 O O . GLU A 1 88 ? -7.419 -10.243 5.059 1.00 87.81 88 GLU A O 1
ATOM 738 N N . PHE A 1 89 ? -6.860 -8.382 3.941 1.00 83.50 89 PHE A N 1
ATOM 739 C CA . PHE A 1 89 ? -7.149 -7.441 5.029 1.00 83.50 89 PHE A CA 1
ATOM 740 C C . PHE A 1 89 ? -8.523 -6.766 4.905 1.00 83.50 89 PHE A C 1
ATOM 742 O O . PHE A 1 89 ? -8.714 -5.638 5.380 1.00 83.50 89 PHE A O 1
ATOM 749 N N . GLY A 1 90 ? -9.475 -7.432 4.242 1.00 81.25 90 GLY A N 1
ATOM 750 C CA . GLY A 1 90 ? -10.861 -6.975 4.125 1.00 81.25 90 GLY A CA 1
ATOM 751 C C . GLY A 1 90 ? -10.996 -5.620 3.437 1.00 81.25 90 GLY A C 1
ATOM 752 O O . GLY A 1 90 ? -11.908 -4.858 3.748 1.00 81.25 90 GLY A O 1
ATOM 753 N N . GLU A 1 91 ? -10.049 -5.283 2.561 1.00 77.81 91 GLU A N 1
ATOM 754 C CA . GLU A 1 91 ? -10.012 -4.021 1.830 1.00 77.81 91 GLU A CA 1
ATOM 755 C C . GLU A 1 91 ? -10.059 -2.765 2.715 1.00 77.81 91 GLU A C 1
ATOM 757 O O . GLU A 1 91 ? -10.519 -1.696 2.290 1.00 77.81 91 GLU A O 1
ATOM 762 N N . SER A 1 92 ? -9.558 -2.875 3.948 1.00 80.56 92 SER A N 1
ATOM 763 C CA . SER A 1 92 ? -9.526 -1.753 4.880 1.00 80.56 92 SER A CA 1
ATOM 764 C C . SER A 1 92 ? -8.833 -0.526 4.273 1.00 80.56 92 SER A C 1
ATOM 766 O O . SER A 1 92 ? -7.869 -0.622 3.508 1.00 80.56 92 SER A O 1
ATOM 768 N N . GLN A 1 93 ? -9.289 0.675 4.641 1.00 80.12 93 GLN A N 1
ATOM 769 C CA . GLN A 1 93 ? -8.649 1.900 4.149 1.00 80.12 93 GLN A CA 1
ATOM 770 C C . GLN A 1 93 ? -7.156 1.932 4.517 1.00 80.12 93 GLN A C 1
ATOM 772 O O . GLN A 1 93 ? -6.345 2.469 3.762 1.00 80.12 93 GLN A O 1
ATOM 777 N N . PHE A 1 94 ? -6.794 1.334 5.657 1.00 82.06 94 PHE A N 1
ATOM 778 C CA . PHE A 1 94 ? -5.410 1.166 6.085 1.00 82.06 94 PHE A CA 1
ATOM 779 C C . PHE A 1 94 ? -4.587 0.338 5.117 1.00 82.06 94 PHE A C 1
ATOM 781 O O . PHE A 1 94 ? -3.604 0.866 4.593 1.00 82.06 94 PHE A O 1
ATOM 788 N N . ILE A 1 95 ? -5.016 -0.885 4.792 1.00 83.94 95 ILE A N 1
ATOM 789 C CA . ILE A 1 95 ? -4.260 -1.705 3.844 1.00 83.94 95 ILE A CA 1
ATOM 790 C C . ILE A 1 95 ? -4.199 -1.046 2.461 1.00 83.94 95 ILE A C 1
ATOM 792 O O . ILE A 1 95 ? -3.139 -1.024 1.847 1.00 83.94 95 ILE A O 1
ATOM 796 N N . LYS A 1 96 ? -5.287 -0.412 1.999 1.00 82.88 96 LYS A N 1
ATOM 797 C CA . LYS A 1 96 ? -5.307 0.305 0.712 1.00 82.88 96 LYS A CA 1
ATOM 798 C C . LYS A 1 96 ? -4.274 1.426 0.682 1.00 82.88 96 LYS A C 1
ATOM 800 O O . LYS A 1 96 ? -3.500 1.533 -0.262 1.00 82.88 96 LYS A O 1
ATOM 805 N N . ASN A 1 97 ? -4.213 2.235 1.735 1.00 82.06 97 ASN A N 1
ATOM 806 C CA . ASN A 1 97 ? -3.248 3.326 1.798 1.00 82.06 97 ASN A CA 1
ATOM 807 C C . ASN A 1 97 ? -1.803 2.826 1.920 1.00 82.06 97 ASN A C 1
ATOM 809 O O . ASN A 1 97 ? -0.904 3.478 1.398 1.00 82.06 97 ASN A O 1
ATOM 813 N N . LEU A 1 98 ? -1.590 1.690 2.582 1.00 84.19 98 LEU A N 1
ATOM 814 C CA . LEU A 1 98 ? -0.286 1.049 2.706 1.00 84.19 98 LEU A CA 1
ATOM 815 C C . LEU A 1 98 ? 0.193 0.435 1.375 1.00 84.19 98 LEU A C 1
ATOM 817 O O . LEU A 1 98 ? 1.360 0.552 1.013 1.00 84.19 98 LEU A O 1
ATOM 821 N N . LEU A 1 99 ? -0.701 -0.176 0.605 1.00 84.56 99 LEU A N 1
ATOM 822 C CA . LEU A 1 99 ? -0.350 -0.762 -0.688 1.00 84.56 99 LEU A CA 1
ATOM 823 C C . LEU A 1 99 ? -0.161 0.304 -1.778 1.00 84.56 99 LEU A C 1
ATOM 825 O O . LEU A 1 99 ? 0.759 0.200 -2.581 1.00 84.56 99 LEU A O 1
ATOM 829 N N . ILE A 1 100 ? -0.998 1.344 -1.795 1.00 82.62 100 ILE A N 1
ATOM 830 C CA . ILE A 1 100 ? -0.979 2.357 -2.859 1.00 82.62 100 ILE A CA 1
ATOM 831 C C . ILE A 1 100 ? 0.012 3.485 -2.550 1.00 82.62 100 ILE A C 1
ATOM 833 O O . ILE A 1 100 ? 1.005 3.649 -3.251 1.00 82.62 100 ILE A O 1
ATOM 837 N N . ASN A 1 101 ? -0.211 4.236 -1.468 1.00 77.88 101 ASN A N 1
ATOM 838 C CA . ASN A 1 101 ? 0.535 5.480 -1.210 1.00 77.88 101 ASN A CA 1
ATOM 839 C C . ASN A 1 101 ? 1.952 5.242 -0.672 1.00 77.88 101 ASN A C 1
ATOM 841 O O . ASN A 1 101 ? 2.715 6.183 -0.461 1.00 77.88 101 ASN A O 1
ATOM 845 N N . VAL A 1 102 ? 2.268 3.996 -0.326 1.00 80.69 102 VAL A N 1
ATOM 846 C CA . VAL A 1 102 ? 3.550 3.634 0.272 1.00 80.69 102 VAL A CA 1
ATOM 847 C C . VAL A 1 102 ? 4.278 2.655 -0.626 1.00 80.69 102 VAL A C 1
ATOM 849 O O . VAL A 1 102 ? 5.375 2.969 -1.066 1.00 80.69 102 VAL A O 1
ATOM 852 N N . LEU A 1 103 ? 3.691 1.493 -0.912 1.00 85.38 103 LEU A N 1
ATOM 853 C CA . LEU A 1 103 ? 4.360 0.489 -1.733 1.00 85.38 103 LEU A CA 1
ATOM 854 C C . LEU A 1 103 ? 4.398 0.891 -3.213 1.00 85.38 103 LEU A C 1
ATOM 856 O O . LEU A 1 103 ? 5.489 1.030 -3.758 1.00 85.38 103 LEU A O 1
ATOM 860 N N . LEU A 1 104 ? 3.249 1.121 -3.853 1.00 82.06 104 LEU A N 1
ATOM 861 C CA . LEU A 1 104 ? 3.204 1.402 -5.292 1.00 82.06 104 LEU A CA 1
ATOM 862 C C . LEU A 1 104 ? 3.907 2.720 -5.652 1.00 82.06 104 LEU A C 1
ATOM 864 O O . LEU A 1 104 ? 4.750 2.725 -6.545 1.00 82.06 104 LEU A O 1
ATOM 868 N N . GLU A 1 105 ? 3.627 3.810 -4.926 1.00 83.75 105 GLU A N 1
ATOM 869 C CA . GLU A 1 105 ? 4.292 5.106 -5.154 1.00 83.75 105 GLU A CA 1
ATOM 870 C C . GLU A 1 105 ? 5.823 5.011 -5.080 1.00 83.75 105 GLU A C 1
ATOM 872 O O . GLU A 1 105 ? 6.527 5.654 -5.864 1.00 83.75 105 GLU A O 1
ATOM 877 N N . GLU A 1 106 ? 6.347 4.221 -4.141 1.00 82.94 106 GLU A N 1
ATOM 878 C CA . GLU A 1 106 ? 7.787 4.062 -3.960 1.00 82.94 106 GLU A CA 1
ATOM 879 C C . GLU A 1 106 ? 8.406 3.206 -5.070 1.00 82.94 106 GLU A C 1
ATOM 881 O O . GLU A 1 106 ? 9.472 3.554 -5.577 1.00 82.94 106 GLU A O 1
ATOM 886 N N . ILE A 1 107 ? 7.724 2.144 -5.516 1.00 82.50 107 ILE A N 1
ATOM 887 C CA . ILE A 1 107 ? 8.163 1.358 -6.680 1.00 82.50 107 ILE A CA 1
ATOM 888 C C . ILE A 1 107 ? 8.201 2.221 -7.944 1.00 82.50 107 ILE A C 1
ATOM 890 O O . ILE A 1 107 ? 9.195 2.204 -8.670 1.00 82.50 107 ILE A O 1
ATOM 894 N N . GLU A 1 108 ? 7.175 3.036 -8.189 1.00 82.06 108 GLU A N 1
ATOM 895 C CA . GLU A 1 108 ? 7.181 3.967 -9.319 1.00 82.06 108 GLU A CA 1
ATOM 896 C C . GLU A 1 108 ? 8.282 5.029 -9.205 1.00 82.06 108 GLU A C 1
ATOM 898 O O . GLU A 1 108 ? 8.869 5.421 -10.213 1.00 82.06 108 GLU A O 1
ATOM 903 N N . ARG A 1 109 ? 8.569 5.527 -7.992 1.00 85.94 109 ARG A N 1
ATOM 904 C CA . ARG A 1 109 ? 9.680 6.464 -7.759 1.00 85.94 109 ARG A CA 1
ATOM 905 C C . ARG A 1 109 ? 11.009 5.823 -8.150 1.00 85.94 109 ARG A C 1
ATOM 907 O O . ARG A 1 109 ? 11.746 6.430 -8.918 1.00 85.94 109 ARG A O 1
ATOM 914 N N . ILE A 1 110 ? 11.278 4.607 -7.673 1.00 83.88 110 ILE A N 1
ATOM 915 C CA . ILE A 1 110 ? 12.501 3.859 -8.000 1.00 83.88 110 ILE A CA 1
ATOM 916 C C . ILE A 1 110 ? 12.609 3.638 -9.512 1.00 83.88 110 ILE A C 1
ATOM 918 O O . ILE A 1 110 ? 13.682 3.811 -10.084 1.00 83.88 110 ILE A O 1
ATOM 922 N N . TYR A 1 111 ? 11.503 3.289 -10.172 1.00 81.62 111 TYR A N 1
ATOM 923 C CA . TYR A 1 111 ? 11.466 3.107 -11.621 1.00 81.62 111 TYR A CA 1
ATOM 924 C C . TYR A 1 111 ? 11.833 4.391 -12.383 1.00 81.62 111 TYR A C 1
ATOM 926 O O . TYR A 1 111 ? 12.710 4.367 -13.241 1.00 81.62 111 TYR A O 1
ATOM 934 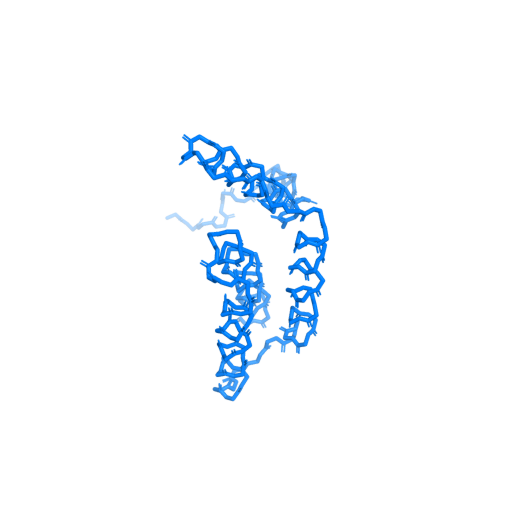N N . ARG A 1 112 ? 11.227 5.527 -12.009 1.00 83.12 112 ARG A N 1
ATOM 935 C CA . ARG A 1 112 ? 11.505 6.855 -12.593 1.00 83.12 112 ARG A CA 1
ATOM 936 C C . ARG A 1 112 ? 12.914 7.382 -12.317 1.00 83.12 112 ARG A C 1
ATOM 938 O O . ARG A 1 112 ? 13.347 8.313 -12.975 1.00 83.12 112 ARG A O 1
ATOM 945 N N . GLU A 1 113 ? 13.599 6.875 -11.299 1.00 85.44 113 GLU A N 1
ATOM 946 C CA . GLU A 1 113 ? 14.985 7.265 -11.008 1.00 85.44 113 GLU A CA 1
ATOM 947 C C . GLU A 1 113 ? 16.004 6.442 -11.798 1.00 85.44 113 GLU A C 1
ATOM 949 O O . GLU A 1 113 ? 17.134 6.890 -11.987 1.00 85.44 113 GLU A O 1
ATOM 954 N N . LYS A 1 114 ? 15.618 5.246 -12.257 1.00 77.12 114 LYS A N 1
ATOM 955 C CA . LYS A 1 114 ? 16.464 4.380 -13.086 1.00 77.12 114 LYS A CA 1
ATOM 956 C C . LYS A 1 114 ? 16.384 4.704 -14.584 1.00 77.12 114 LYS A C 1
ATOM 958 O O . LYS A 1 114 ? 17.336 4.380 -15.290 1.00 77.12 114 LYS A O 1
ATOM 963 N N . ASN A 1 115 ? 15.293 5.327 -15.036 1.00 65.31 115 ASN A N 1
ATOM 964 C CA . ASN A 1 115 ? 14.960 5.591 -16.443 1.00 65.31 115 ASN A CA 1
ATOM 965 C C . ASN A 1 115 ? 14.705 7.080 -16.695 1.00 65.31 115 ASN A C 1
ATOM 967 O O . ASN A 1 115 ? 15.153 7.586 -17.748 1.00 65.31 115 ASN A O 1
#

Secondary structure (DSSP, 8-state):
--GGGS--HHHHHHHHHHHTTTTHHHHHHHHHHHHHHHHHTTPPPPPHHHHHHHHHHHHHHHHHTSS--S-HHHHHHHHHHHHHHHHHTTT-HHHHHHIIIIIIHHHHHHHHHH-

pLDDT: mean 75.41, std 14.3, range [38.91, 93.19]

Sequence (115 aa):
MKNCKKVTKKHIEEMLCKHDIGVMRRLFCLAVWQEIKRVRAGGEPLLEKDYQRAFTYTWKLFKQYSEPNDSDKYWDGLIDGIKDLGKEFGESQFIKNLLINVLLEEIERIYREKN